Protein AF-T1BCN1-F1 (afdb_monomer_lite)

Sequence (168 aa):
MRRPGRFDREIEIGVPTVEGRKEILQIHTRGMPIDASERERERLLDEMAAITHGFVGADLAALGREAAMRALRRYLPEIDFDKPISVPLLEKMKVTPADFREALKQIEPSSLRDVAVEVPAVRWEQVGGLERVKSDLRESVELPFKNPQAFKTLGIDPPRGILLYGPP

Secondary structure (DSSP, 8-state):
---TTT--------PPPHHHHHHHHHHHHTT--BSS-HHHHHHHHHHHHHH-TT--HHHHHHHHHHHHHHHHHHHGGG--TTSPPPHHHHHH--B-HHHHHHHHTT---TTTTS---------GGGS-S-HHHHHHHIIIIIHHHH-HHHHHHHTPPPP---------

Structure (mmCIF, N/CA/C/O backbone):
data_AF-T1BCN1-F1
#
_entry.id   AF-T1BCN1-F1
#
loop_
_atom_site.group_PDB
_atom_site.id
_atom_site.type_symbol
_atom_site.label_atom_id
_atom_site.label_alt_id
_atom_site.label_comp_id
_atom_site.label_asym_id
_atom_site.label_entity_id
_atom_site.label_seq_id
_atom_site.pdbx_PDB_ins_code
_atom_site.Cartn_x
_atom_site.Cartn_y
_atom_site.Cartn_z
_atom_site.occupancy
_atom_site.B_iso_or_equiv
_atom_site.auth_seq_id
_atom_site.auth_comp_id
_atom_site.auth_asym_id
_atom_site.auth_atom_id
_atom_site.pdbx_PDB_model_num
ATOM 1 N N . MET A 1 1 ? -31.730 -14.043 1.716 1.00 60.66 1 MET A N 1
ATOM 2 C CA . MET A 1 1 ? -31.051 -15.347 1.905 1.00 60.66 1 MET A CA 1
ATOM 3 C C . MET A 1 1 ? -30.433 -15.545 3.294 1.00 60.66 1 MET A C 1
ATOM 5 O O . MET A 1 1 ? -30.089 -16.671 3.600 1.00 60.66 1 MET A O 1
ATOM 9 N N . ARG A 1 2 ? -30.387 -14.535 4.175 1.00 72.25 2 ARG A N 1
ATOM 10 C CA . ARG A 1 2 ? -29.792 -14.612 5.526 1.00 72.25 2 ARG A CA 1
ATOM 11 C C . ARG A 1 2 ? -30.704 -15.242 6.600 1.00 72.25 2 ARG A C 1
ATOM 13 O O . ARG A 1 2 ? -30.800 -14.734 7.709 1.00 72.25 2 ARG A O 1
ATOM 20 N N . ARG A 1 3 ? -31.483 -16.275 6.251 1.00 80.19 3 ARG A N 1
ATOM 21 C CA . ARG A 1 3 ? -32.305 -16.982 7.252 1.00 80.19 3 ARG A CA 1
ATOM 22 C C . ARG A 1 3 ? -31.464 -18.080 7.915 1.00 80.19 3 ARG A C 1
ATOM 24 O O . ARG A 1 3 ? -30.762 -18.770 7.173 1.00 80.19 3 ARG A O 1
ATOM 31 N N . PRO A 1 4 ? -31.589 -18.274 9.241 1.00 74.06 4 PRO A N 1
ATOM 32 C CA . PRO A 1 4 ? -30.929 -19.371 9.944 1.00 74.06 4 PRO A CA 1
ATOM 33 C C . PRO A 1 4 ? -31.244 -20.732 9.299 1.00 74.06 4 PRO A C 1
ATOM 35 O O . PRO A 1 4 ? -32.399 -20.994 8.951 1.00 74.06 4 PRO A O 1
ATOM 38 N N . GLY A 1 5 ? -30.219 -21.570 9.118 1.00 80.56 5 GLY A N 1
ATOM 39 C CA . GLY A 1 5 ? -30.267 -22.883 8.464 1.00 80.56 5 GLY A CA 1
ATOM 40 C C . GLY A 1 5 ? -29.848 -22.891 6.986 1.00 80.56 5 GLY A C 1
ATOM 41 O O . GLY A 1 5 ? -30.115 -23.871 6.291 1.00 80.56 5 GLY A O 1
ATOM 42 N N . ARG A 1 6 ? -29.251 -21.806 6.469 1.00 84.31 6 ARG A N 1
ATOM 43 C CA . ARG A 1 6 ? -28.750 -21.724 5.076 1.00 84.31 6 ARG A CA 1
ATOM 44 C C . ARG A 1 6 ? -27.426 -20.980 4.974 1.00 84.31 6 ARG A C 1
ATOM 46 O O . ARG A 1 6 ? -26.469 -21.506 4.422 1.00 84.31 6 ARG A O 1
ATOM 53 N N . PHE A 1 7 ? -27.393 -19.752 5.480 1.00 81.00 7 PHE A N 1
ATOM 54 C CA . PHE A 1 7 ? -26.195 -18.919 5.537 1.00 81.00 7 PHE A CA 1
ATOM 55 C C . PHE A 1 7 ? -26.025 -18.470 6.979 1.00 81.00 7 PHE A C 1
ATOM 57 O O . PHE A 1 7 ? -26.566 -17.448 7.391 1.00 81.00 7 PHE A O 1
ATOM 64 N N . ASP A 1 8 ? -25.319 -19.298 7.740 1.00 83.88 8 ASP A N 1
ATOM 65 C CA . ASP A 1 8 ? -25.218 -19.158 9.194 1.00 83.88 8 ASP A CA 1
ATOM 66 C C . ASP A 1 8 ? -23.927 -18.441 9.617 1.00 83.88 8 ASP A C 1
ATOM 68 O O . ASP A 1 8 ? -23.741 -18.118 10.787 1.00 83.88 8 ASP A O 1
ATOM 72 N N . ARG A 1 9 ? -23.018 -18.205 8.663 1.00 84.19 9 ARG A N 1
ATOM 73 C CA . ARG A 1 9 ? -21.750 -17.503 8.862 1.00 84.19 9 ARG A CA 1
ATOM 74 C C . ARG A 1 9 ? -21.591 -16.439 7.791 1.00 84.19 9 ARG A C 1
ATOM 76 O O . ARG A 1 9 ? -21.730 -16.728 6.605 1.00 84.19 9 ARG A O 1
ATOM 83 N N . GLU A 1 10 ? -21.257 -15.236 8.225 1.00 84.50 10 GLU A N 1
ATOM 84 C CA . GLU A 1 10 ? -20.833 -14.145 7.358 1.00 84.50 10 GLU A CA 1
ATOM 85 C C . GLU A 1 10 ? -19.354 -13.890 7.657 1.00 84.50 10 GLU A C 1
ATOM 87 O O . GLU A 1 10 ? -18.965 -13.763 8.818 1.00 84.50 10 GLU A O 1
ATOM 92 N N . ILE A 1 11 ? -18.521 -13.904 6.617 1.00 87.19 11 ILE A N 1
ATOM 93 C CA . ILE A 1 11 ? -17.108 -13.538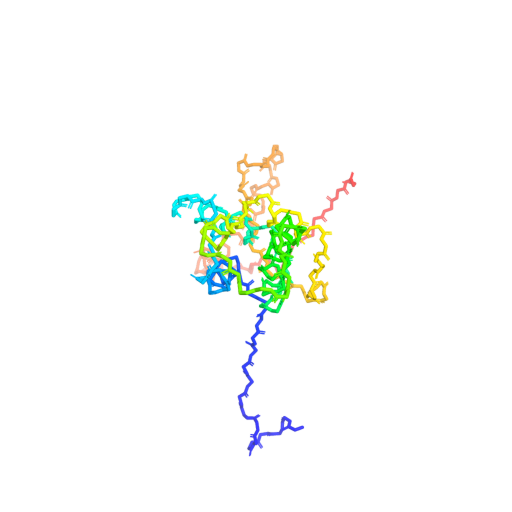 6.705 1.00 87.19 11 ILE A CA 1
ATOM 94 C C . ILE A 1 11 ? -16.945 -12.307 5.832 1.00 87.19 11 ILE A C 1
ATOM 96 O O . ILE A 1 11 ? -17.188 -12.363 4.626 1.00 87.19 11 ILE A O 1
ATOM 100 N N . GLU A 1 12 ? -16.563 -11.205 6.455 1.00 83.38 12 GLU A N 1
ATOM 101 C CA . GLU A 1 12 ? -16.266 -9.962 5.766 1.00 83.38 12 GLU A CA 1
ATOM 102 C C . GLU A 1 12 ? -14.773 -9.903 5.448 1.00 83.38 12 GLU A C 1
ATOM 104 O O . GLU A 1 12 ? -13.931 -10.173 6.306 1.00 83.38 12 GLU A O 1
ATOM 109 N N . ILE A 1 13 ? -14.448 -9.567 4.201 1.00 84.38 13 ILE A N 1
ATOM 110 C CA . ILE A 1 13 ? -13.077 -9.292 3.774 1.00 84.38 13 ILE A CA 1
ATOM 111 C C . ILE A 1 13 ? -12.997 -7.788 3.555 1.00 84.38 13 ILE A C 1
ATOM 113 O O . ILE A 1 13 ? -13.512 -7.276 2.563 1.00 84.38 13 ILE A O 1
ATOM 117 N N . GLY A 1 14 ? -12.389 -7.095 4.514 1.00 82.56 14 GLY A N 1
ATOM 118 C CA . GLY A 1 14 ? -12.186 -5.654 4.445 1.00 82.56 14 GLY A CA 1
ATOM 119 C C . GLY A 1 14 ? -11.060 -5.249 3.492 1.00 82.56 14 GLY A C 1
ATOM 120 O O . GLY A 1 14 ? -10.351 -6.081 2.917 1.00 82.56 14 GLY A O 1
ATOM 121 N N . VAL A 1 15 ? -10.876 -3.937 3.359 1.00 86.00 15 VAL A N 1
ATOM 122 C CA . VAL A 1 15 ? -9.738 -3.343 2.647 1.00 86.00 15 VAL A CA 1
ATOM 123 C C . VAL A 1 15 ? -8.433 -3.756 3.347 1.00 86.00 15 VAL A C 1
ATOM 125 O O . VAL A 1 15 ? -8.375 -3.741 4.580 1.00 86.00 15 VAL A O 1
ATOM 128 N N . PRO A 1 16 ? -7.379 -4.140 2.603 1.00 88.38 16 PRO A N 1
ATOM 129 C CA . PRO A 1 16 ? -6.117 -4.560 3.202 1.00 88.38 16 PRO A CA 1
ATOM 130 C C . PRO A 1 16 ? -5.448 -3.438 4.009 1.00 88.38 16 PRO A C 1
ATOM 132 O O . PRO A 1 16 ? -5.425 -2.274 3.599 1.00 88.38 16 PRO A O 1
ATOM 135 N N . THR A 1 17 ? -4.832 -3.823 5.130 1.00 89.19 17 THR A N 1
ATOM 136 C CA . THR A 1 17 ? -3.941 -2.964 5.926 1.00 89.19 17 THR A CA 1
ATOM 137 C C . THR A 1 17 ? -2.675 -2.611 5.144 1.00 89.19 17 THR A C 1
ATOM 139 O O . THR A 1 17 ? -2.391 -3.222 4.117 1.00 89.19 17 THR A O 1
ATOM 142 N N . VAL A 1 18 ? -1.865 -1.670 5.644 1.00 89.88 18 VAL A N 1
ATOM 143 C CA . VAL A 1 18 ? -0.556 -1.334 5.045 1.00 89.88 18 VAL A CA 1
ATOM 144 C C . VAL A 1 18 ? 0.299 -2.591 4.821 1.00 89.88 18 VAL A C 1
ATOM 146 O O . VAL A 1 18 ? 0.832 -2.786 3.731 1.00 89.88 18 VAL A O 1
ATOM 149 N N . GLU A 1 19 ? 0.370 -3.484 5.812 1.00 91.31 19 GLU A N 1
ATOM 150 C CA . GLU A 1 19 ? 1.091 -4.760 5.698 1.00 91.31 19 GLU A CA 1
ATOM 151 C C . GLU A 1 19 ? 0.485 -5.657 4.609 1.00 91.31 19 GLU A C 1
ATOM 153 O O . GLU A 1 19 ? 1.201 -6.125 3.725 1.00 91.31 19 GLU A O 1
ATOM 158 N N . GLY A 1 20 ? -0.844 -5.806 4.587 1.00 92.25 20 GLY A N 1
ATOM 159 C CA . GLY A 1 20 ? -1.530 -6.575 3.547 1.00 92.25 20 GLY A CA 1
ATOM 160 C C . GLY A 1 20 ? -1.318 -6.003 2.141 1.00 92.25 20 GLY A C 1
ATOM 161 O O . GLY A 1 20 ? -1.138 -6.750 1.180 1.00 92.25 20 GLY A O 1
ATOM 162 N N . ARG A 1 21 ? -1.268 -4.673 1.992 1.00 93.25 21 ARG A N 1
ATOM 163 C CA . ARG A 1 21 ? -0.958 -4.024 0.710 1.00 93.25 21 ARG A CA 1
ATOM 164 C C . ARG A 1 21 ? 0.472 -4.309 0.265 1.00 93.25 21 ARG A C 1
ATOM 166 O O . ARG A 1 21 ? 0.680 -4.595 -0.915 1.00 93.25 21 ARG A O 1
ATOM 173 N N . LYS A 1 22 ? 1.442 -4.288 1.188 1.00 94.81 22 LYS A N 1
ATOM 174 C CA . LYS A 1 22 ? 2.831 -4.684 0.906 1.00 94.81 22 LYS A CA 1
ATOM 175 C C . LYS A 1 22 ? 2.887 -6.119 0.388 1.00 94.81 22 LYS A C 1
ATOM 177 O O . LYS A 1 22 ? 3.507 -6.353 -0.645 1.00 94.81 22 LYS A O 1
ATOM 182 N N . GLU A 1 23 ? 2.210 -7.059 1.045 1.00 95.00 23 GLU A N 1
ATOM 183 C CA . GLU A 1 23 ? 2.167 -8.466 0.619 1.00 95.00 23 GLU A CA 1
ATOM 184 C C . GLU A 1 23 ? 1.562 -8.629 -0.782 1.00 95.00 23 GLU A 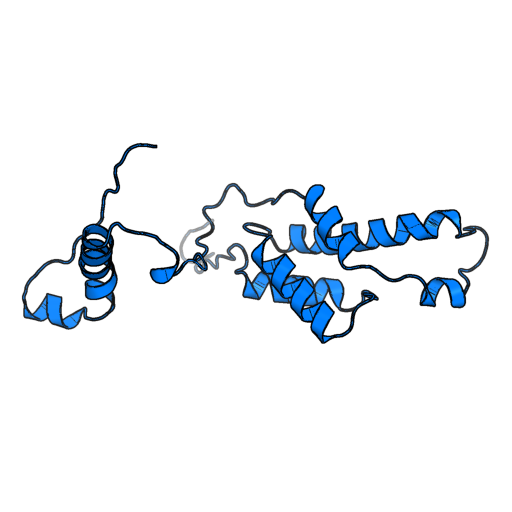C 1
ATOM 186 O O . GLU A 1 23 ? 2.127 -9.308 -1.643 1.00 95.00 23 GLU A O 1
ATOM 191 N N . ILE A 1 24 ? 0.448 -7.948 -1.056 1.00 94.88 24 ILE A N 1
ATOM 192 C CA . ILE A 1 24 ? -0.193 -7.962 -2.378 1.00 94.88 24 ILE A CA 1
ATOM 193 C C . ILE A 1 24 ? 0.767 -7.421 -3.448 1.00 94.88 24 ILE A C 1
ATOM 195 O O . ILE A 1 24 ? 0.941 -8.034 -4.506 1.00 94.88 24 ILE A O 1
ATOM 199 N N . LEU A 1 25 ? 1.446 -6.304 -3.175 1.00 94.81 25 LEU A N 1
ATOM 200 C CA . LEU A 1 25 ? 2.444 -5.742 -4.084 1.00 94.81 25 LEU A CA 1
ATOM 201 C C . LEU A 1 25 ? 3.650 -6.676 -4.263 1.00 94.81 25 LEU A C 1
ATOM 203 O O . LEU A 1 25 ? 4.153 -6.815 -5.379 1.00 94.81 25 LEU A O 1
ATOM 207 N N . GLN A 1 26 ? 4.105 -7.367 -3.216 1.00 94.81 26 GLN A N 1
ATOM 208 C CA . GLN A 1 26 ? 5.166 -8.375 -3.315 1.00 94.81 26 GLN A CA 1
ATOM 209 C C . GLN A 1 26 ? 4.767 -9.518 -4.255 1.00 94.81 26 GLN A C 1
ATOM 211 O O . GLN A 1 26 ? 5.567 -9.917 -5.103 1.00 94.81 26 GLN A O 1
ATOM 216 N N . ILE A 1 27 ? 3.525 -10.003 -4.170 1.00 94.50 27 ILE A N 1
ATOM 217 C CA . ILE A 1 27 ? 3.000 -11.049 -5.058 1.00 94.50 27 ILE A CA 1
ATOM 218 C C . ILE A 1 27 ? 2.983 -10.561 -6.509 1.00 94.50 27 ILE A C 1
ATOM 220 O O . ILE A 1 27 ? 3.532 -11.228 -7.390 1.00 94.50 27 ILE A O 1
ATOM 224 N N . HIS A 1 28 ? 2.416 -9.380 -6.767 1.00 93.19 28 HIS A N 1
ATOM 225 C CA . HIS A 1 28 ? 2.300 -8.842 -8.126 1.00 93.19 28 HIS A CA 1
ATOM 226 C C . HIS A 1 28 ? 3.635 -8.395 -8.734 1.00 93.19 28 HIS A C 1
ATOM 228 O O . HIS A 1 28 ? 3.759 -8.341 -9.956 1.00 93.19 28 HIS A O 1
ATOM 234 N N . THR A 1 29 ? 4.654 -8.132 -7.913 1.00 91.62 29 THR A N 1
ATOM 235 C CA . THR A 1 29 ? 6.006 -7.792 -8.380 1.00 91.62 29 THR A CA 1
ATOM 236 C C . THR A 1 29 ? 6.972 -8.975 -8.381 1.00 91.62 29 THR A C 1
ATOM 238 O O . THR A 1 29 ? 8.106 -8.825 -8.829 1.00 91.62 29 THR A O 1
ATOM 241 N N . ARG A 1 30 ? 6.579 -10.168 -7.913 1.00 90.19 30 ARG A N 1
ATOM 242 C CA . ARG A 1 30 ? 7.486 -11.324 -7.765 1.00 90.19 30 ARG A CA 1
ATOM 243 C C . ARG A 1 30 ? 8.215 -11.700 -9.059 1.00 90.19 30 ARG A C 1
ATOM 245 O O . ARG A 1 30 ? 9.398 -12.012 -9.003 1.00 90.19 30 ARG A O 1
ATOM 252 N N . GLY A 1 31 ? 7.522 -11.658 -10.196 1.00 86.44 31 GLY A N 1
ATOM 253 C CA . GLY A 1 31 ? 8.087 -11.939 -11.523 1.00 86.44 31 GLY A CA 1
ATOM 254 C C . GLY A 1 31 ? 8.535 -10.698 -12.301 1.00 86.44 31 GLY A C 1
ATOM 255 O O . GLY A 1 31 ? 8.836 -10.807 -13.485 1.00 86.44 31 GLY A O 1
ATOM 256 N N . MET A 1 32 ? 8.524 -9.519 -11.677 1.00 90.19 32 MET A N 1
ATOM 257 C CA . MET A 1 32 ? 8.834 -8.257 -12.339 1.00 90.19 32 MET A CA 1
ATOM 258 C C . MET A 1 32 ? 10.325 -7.923 -12.182 1.00 90.19 32 MET A C 1
ATOM 260 O O . MET A 1 32 ? 10.797 -7.834 -11.046 1.00 90.19 32 MET A O 1
ATOM 264 N N . PRO A 1 33 ? 11.071 -7.697 -13.279 1.00 89.06 33 PRO A N 1
ATOM 265 C CA . PRO A 1 33 ? 12.463 -7.271 -13.204 1.00 89.06 33 PRO A CA 1
ATOM 266 C C . PRO A 1 33 ? 12.521 -5.796 -12.795 1.00 89.06 33 PRO A C 1
ATOM 268 O O . PRO A 1 33 ? 12.396 -4.902 -13.630 1.00 89.06 33 PRO A O 1
ATOM 271 N N . ILE A 1 34 ? 12.666 -5.531 -11.498 1.00 90.06 34 ILE A N 1
ATOM 272 C CA . ILE A 1 34 ? 12.810 -4.172 -10.964 1.00 90.06 34 ILE A CA 1
ATOM 273 C C . ILE A 1 34 ? 14.299 -3.811 -10.948 1.00 90.06 34 ILE A C 1
ATOM 275 O O . ILE A 1 34 ? 15.116 -4.572 -10.434 1.00 90.06 34 ILE A O 1
ATOM 279 N N . ASP A 1 35 ? 14.659 -2.653 -11.505 1.00 89.06 35 ASP A N 1
ATOM 280 C CA . ASP A 1 35 ? 16.029 -2.127 -11.498 1.00 89.06 35 ASP A CA 1
ATOM 281 C C . ASP A 1 35 ? 16.369 -1.512 -10.135 1.00 89.06 35 ASP A C 1
ATOM 283 O O . ASP A 1 35 ? 16.440 -0.296 -9.963 1.00 89.06 35 ASP A O 1
ATOM 287 N N . ALA A 1 36 ? 16.469 -2.376 -9.129 1.00 85.31 36 ALA A N 1
ATOM 288 C CA . ALA A 1 36 ? 16.758 -2.024 -7.749 1.00 85.31 36 ALA A CA 1
ATOM 289 C C . ALA A 1 36 ? 17.399 -3.224 -7.038 1.00 85.31 36 ALA A C 1
ATOM 291 O O . ALA A 1 36 ? 17.083 -4.376 -7.338 1.00 85.31 36 ALA A O 1
ATOM 292 N N . SER A 1 37 ? 18.273 -2.973 -6.062 1.00 89.50 37 SER A N 1
ATOM 293 C CA . SER A 1 37 ? 18.698 -4.026 -5.133 1.00 89.50 37 SER A CA 1
ATOM 294 C C . SER A 1 37 ? 17.505 -4.545 -4.319 1.00 89.50 37 SER A C 1
ATOM 296 O O . SER A 1 37 ? 16.531 -3.824 -4.116 1.00 89.50 37 SER A O 1
ATOM 298 N N . GLU A 1 38 ? 17.586 -5.763 -3.774 1.00 87.50 38 GLU A N 1
ATOM 299 C CA . GLU A 1 38 ? 16.504 -6.330 -2.942 1.00 87.50 38 GLU A CA 1
ATOM 300 C C . GLU A 1 38 ? 16.093 -5.401 -1.783 1.00 87.50 38 GLU A C 1
ATOM 302 O O . GLU A 1 38 ? 14.911 -5.234 -1.495 1.00 87.50 38 GLU A O 1
ATOM 307 N N . ARG A 1 39 ? 17.058 -4.699 -1.173 1.00 89.62 39 ARG A N 1
ATOM 308 C CA . ARG A 1 39 ? 16.782 -3.712 -0.114 1.00 89.62 39 ARG A CA 1
ATOM 309 C C . ARG A 1 39 ? 16.048 -2.474 -0.626 1.00 89.62 39 ARG A C 1
ATOM 311 O O . ARG A 1 39 ? 15.229 -1.906 0.086 1.00 89.62 39 ARG A O 1
ATOM 318 N N . GLU A 1 40 ? 16.376 -2.001 -1.823 1.00 89.19 40 GLU A N 1
ATOM 319 C CA . GLU A 1 40 ? 15.698 -0.855 -2.441 1.00 89.19 40 GLU A CA 1
ATOM 320 C C . GLU A 1 40 ? 14.303 -1.226 -2.920 1.00 89.19 40 GLU A C 1
ATOM 322 O O . GLU A 1 40 ? 13.376 -0.438 -2.754 1.00 89.19 40 GLU A O 1
ATOM 327 N N . ARG A 1 41 ? 14.149 -2.440 -3.450 1.00 90.38 41 ARG A N 1
ATOM 328 C CA . ARG A 1 41 ? 12.857 -3.025 -3.777 1.00 90.38 41 ARG A CA 1
ATOM 329 C C . ARG A 1 41 ? 11.972 -3.083 -2.541 1.00 90.38 41 ARG A C 1
ATOM 331 O O . ARG A 1 41 ? 10.841 -2.622 -2.602 1.00 90.38 41 ARG A O 1
ATOM 338 N N . GLU A 1 42 ? 12.473 -3.604 -1.425 1.00 91.50 42 GLU A N 1
ATOM 339 C CA . GLU A 1 42 ? 11.691 -3.670 -0.191 1.00 91.50 42 GLU A CA 1
ATOM 340 C C . GLU A 1 42 ? 11.248 -2.279 0.279 1.00 91.50 42 GLU A C 1
ATOM 342 O O . GLU A 1 42 ? 10.056 -2.067 0.494 1.00 91.50 42 GLU A O 1
ATOM 347 N N . ARG A 1 43 ? 12.167 -1.304 0.306 1.00 92.75 43 ARG A N 1
ATOM 348 C CA . ARG A 1 43 ? 11.837 0.092 0.639 1.00 92.75 43 ARG A CA 1
ATOM 349 C C . ARG A 1 43 ? 10.800 0.705 -0.300 1.00 92.75 43 ARG A C 1
ATOM 351 O O . ARG A 1 43 ? 9.936 1.442 0.160 1.00 92.75 43 ARG A O 1
ATOM 358 N N . LEU A 1 44 ? 10.881 0.417 -1.599 1.00 92.75 44 LEU A N 1
ATOM 359 C CA . LEU A 1 44 ? 9.893 0.873 -2.574 1.00 92.75 44 LEU A CA 1
ATOM 360 C C . LEU A 1 44 ? 8.511 0.294 -2.257 1.00 92.75 44 LEU A C 1
ATOM 362 O O . LEU A 1 44 ? 7.531 1.027 -2.282 1.00 92.75 44 LEU A O 1
ATOM 366 N N . LEU A 1 45 ? 8.418 -1.002 -1.954 1.00 93.75 45 LEU A N 1
ATOM 367 C CA . LEU A 1 45 ? 7.138 -1.637 -1.630 1.00 93.75 45 LEU A CA 1
ATOM 368 C C . LEU A 1 45 ? 6.552 -1.109 -0.313 1.00 93.75 45 LEU A C 1
ATOM 370 O O . LEU A 1 45 ? 5.341 -0.907 -0.245 1.00 93.75 45 LEU A O 1
ATOM 374 N N . ASP A 1 46 ? 7.395 -0.827 0.683 1.00 93.81 46 ASP A N 1
ATOM 375 C CA . ASP A 1 46 ? 6.989 -0.156 1.925 1.00 93.81 46 ASP A CA 1
ATOM 376 C C . ASP A 1 46 ? 6.436 1.254 1.650 1.00 93.81 46 ASP A C 1
ATOM 378 O O . ASP A 1 46 ? 5.353 1.602 2.122 1.00 93.81 46 ASP A O 1
ATOM 382 N N . GLU A 1 47 ? 7.143 2.049 0.836 1.00 93.06 47 GLU A N 1
ATOM 383 C CA . GLU A 1 47 ? 6.710 3.388 0.408 1.00 93.06 47 GLU A CA 1
ATOM 384 C C . GLU A 1 47 ? 5.354 3.317 -0.310 1.00 93.06 47 GLU A C 1
ATOM 386 O O . GLU A 1 47 ? 4.425 4.042 0.043 1.00 93.06 47 GLU A O 1
ATOM 391 N N . MET A 1 48 ? 5.214 2.410 -1.284 1.00 92.75 48 MET A N 1
ATOM 392 C CA . MET A 1 48 ? 3.983 2.257 -2.063 1.00 92.75 48 MET A CA 1
ATOM 393 C C . MET A 1 48 ? 2.809 1.812 -1.189 1.00 92.75 48 MET A C 1
ATOM 395 O O . MET A 1 48 ? 1.713 2.348 -1.331 1.00 92.75 48 MET A O 1
ATOM 399 N N . ALA A 1 49 ? 3.014 0.881 -0.256 1.00 92.25 49 ALA A N 1
ATOM 400 C CA . ALA A 1 49 ? 1.966 0.433 0.658 1.00 92.25 49 ALA A CA 1
ATOM 401 C C . ALA A 1 49 ? 1.478 1.560 1.589 1.00 92.25 49 ALA A C 1
ATOM 403 O O . ALA A 1 49 ? 0.277 1.664 1.857 1.00 92.25 49 ALA A O 1
ATOM 404 N N . ALA A 1 50 ? 2.388 2.429 2.041 1.00 89.81 50 ALA A N 1
ATOM 405 C CA . ALA A 1 50 ? 2.065 3.552 2.917 1.00 89.81 50 ALA A CA 1
ATOM 406 C C . ALA A 1 50 ? 1.220 4.637 2.225 1.00 89.81 50 ALA A C 1
ATOM 408 O O . ALA A 1 50 ? 0.344 5.219 2.859 1.00 89.81 50 ALA A O 1
ATOM 409 N N . ILE A 1 51 ? 1.448 4.895 0.933 1.00 89.25 51 ILE A N 1
ATOM 410 C CA . ILE A 1 51 ? 0.757 5.966 0.185 1.00 89.25 51 ILE A CA 1
ATOM 411 C C . ILE A 1 51 ? -0.493 5.499 -0.579 1.00 89.25 51 ILE A C 1
ATOM 413 O O . ILE A 1 51 ? -1.244 6.326 -1.086 1.00 89.25 51 ILE A O 1
ATOM 417 N N . THR A 1 52 ? -0.746 4.190 -0.656 1.00 89.00 52 THR A N 1
ATOM 418 C CA . THR A 1 52 ? -1.909 3.590 -1.345 1.00 89.00 52 THR A CA 1
ATOM 419 C C . THR A 1 52 ? -3.092 3.366 -0.397 1.00 89.00 52 THR A C 1
ATOM 421 O O . THR A 1 52 ? -3.682 2.286 -0.338 1.00 89.00 52 THR A O 1
ATOM 424 N N . HIS A 1 53 ? -3.442 4.393 0.380 1.00 85.69 53 HIS A N 1
ATOM 425 C CA . HIS A 1 53 ? -4.584 4.351 1.299 1.00 85.69 53 HIS A CA 1
ATOM 426 C C . HIS A 1 53 ? -5.883 4.014 0.553 1.00 85.69 53 HIS A C 1
ATOM 428 O O . HIS A 1 53 ? -6.198 4.626 -0.468 1.00 85.69 53 HIS A O 1
ATOM 434 N N . GLY A 1 54 ? -6.649 3.047 1.064 1.00 83.06 54 GLY A N 1
ATOM 435 C CA . GLY A 1 54 ? -7.931 2.655 0.468 1.00 83.06 54 GLY A CA 1
ATOM 436 C C . GLY A 1 54 ? -7.826 1.874 -0.850 1.00 83.06 54 GLY A C 1
ATOM 437 O O . GLY A 1 54 ? -8.847 1.629 -1.490 1.00 83.06 54 GLY A O 1
ATOM 438 N N . PHE A 1 55 ? -6.625 1.471 -1.276 1.00 88.56 55 PHE A N 1
ATOM 439 C CA . PHE A 1 55 ? -6.467 0.612 -2.450 1.00 88.56 55 PHE A CA 1
ATOM 440 C C . PHE A 1 55 ? -6.889 -0.818 -2.110 1.00 88.56 55 PHE A C 1
ATOM 442 O O . PHE A 1 55 ? -6.455 -1.389 -1.104 1.00 88.56 55 PHE A O 1
ATOM 449 N N . VAL A 1 56 ? -7.690 -1.428 -2.984 1.00 90.06 56 VAL A N 1
ATOM 450 C CA . VAL A 1 56 ? -7.999 -2.862 -2.895 1.00 90.06 56 VAL A CA 1
ATOM 451 C C . VAL A 1 56 ? -6.952 -3.690 -3.637 1.00 90.06 56 VAL A C 1
ATOM 453 O O . VAL A 1 56 ? -6.140 -3.169 -4.402 1.00 90.06 56 VAL A O 1
ATOM 456 N N . GLY A 1 57 ? -6.991 -5.014 -3.469 1.00 90.19 57 GLY A N 1
ATOM 457 C CA . GLY A 1 57 ? -6.060 -5.907 -4.165 1.00 90.19 57 GLY A CA 1
ATOM 458 C C . GLY A 1 57 ? -6.067 -5.737 -5.691 1.00 90.19 57 GLY A C 1
ATOM 459 O O . GLY A 1 57 ? -5.015 -5.807 -6.320 1.00 90.19 57 GLY A O 1
ATOM 460 N N . ALA A 1 58 ? -7.226 -5.431 -6.283 1.00 90.81 58 ALA A N 1
ATOM 461 C CA . ALA A 1 58 ? -7.336 -5.145 -7.713 1.00 90.81 58 ALA A CA 1
ATOM 462 C C . ALA A 1 58 ? -6.613 -3.848 -8.124 1.00 90.81 58 ALA A C 1
ATOM 464 O O . ALA A 1 58 ? -5.930 -3.843 -9.149 1.00 90.81 58 ALA A O 1
ATOM 465 N N . ASP A 1 59 ? -6.705 -2.788 -7.315 1.00 92.12 59 ASP A N 1
ATOM 466 C CA . ASP A 1 59 ? -6.040 -1.507 -7.584 1.00 92.12 59 ASP A CA 1
ATOM 467 C C . ASP A 1 59 ? -4.516 -1.659 -7.483 1.00 92.12 59 ASP A C 1
ATOM 469 O O . ASP A 1 59 ? -3.774 -1.173 -8.333 1.00 92.12 59 ASP A O 1
ATOM 473 N N . LEU A 1 60 ? -4.029 -2.409 -6.489 1.00 93.62 60 LEU A N 1
ATOM 474 C CA . LEU A 1 60 ? -2.600 -2.712 -6.337 1.00 93.62 60 LEU A CA 1
ATOM 475 C C . LEU A 1 60 ? -2.069 -3.585 -7.481 1.00 93.62 60 LEU A C 1
ATOM 477 O O . LEU A 1 60 ? -0.954 -3.376 -7.965 1.00 93.62 60 LEU A O 1
ATOM 481 N N . ALA A 1 61 ? -2.872 -4.540 -7.956 1.00 93.50 61 ALA A N 1
ATOM 482 C CA . ALA A 1 61 ? -2.546 -5.319 -9.145 1.00 93.50 61 ALA A CA 1
ATOM 483 C C . ALA A 1 61 ? -2.474 -4.431 -10.398 1.00 93.50 61 ALA A C 1
ATOM 485 O O . ALA A 1 61 ? -1.587 -4.606 -11.238 1.00 93.50 61 ALA A O 1
ATOM 486 N N . ALA A 1 62 ? -3.396 -3.472 -10.528 1.00 93.56 62 ALA A N 1
ATOM 487 C CA . ALA A 1 62 ? -3.378 -2.485 -11.599 1.00 93.56 62 ALA A CA 1
ATOM 488 C C . ALA A 1 62 ? -2.142 -1.576 -11.507 1.00 93.56 62 ALA A C 1
ATOM 490 O O . ALA A 1 62 ? -1.516 -1.330 -12.533 1.00 93.56 62 ALA A O 1
ATOM 491 N N . LEU A 1 63 ? -1.727 -1.179 -10.299 1.00 94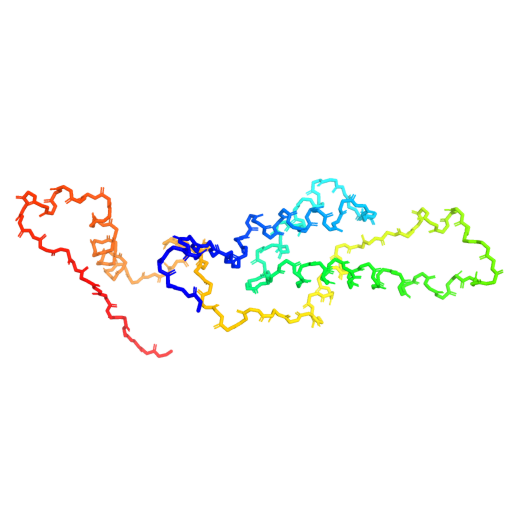.19 63 LEU A N 1
ATOM 492 C CA . LEU A 1 63 ? -0.522 -0.376 -10.058 1.00 94.19 63 LEU A CA 1
ATOM 493 C C . LEU A 1 63 ? 0.739 -1.067 -10.559 1.00 94.19 63 LEU A C 1
ATOM 495 O O . LEU A 1 63 ? 1.505 -0.472 -11.317 1.00 94.19 63 LEU A O 1
ATOM 499 N N . GLY A 1 64 ? 0.922 -2.342 -10.211 1.00 93.75 64 GLY A N 1
ATOM 500 C CA . GLY A 1 64 ? 2.024 -3.134 -10.753 1.00 93.75 64 GLY A CA 1
ATOM 501 C C . GLY A 1 64 ? 1.965 -3.226 -12.282 1.00 93.75 64 GLY A C 1
ATOM 502 O O . GLY A 1 64 ? 2.970 -3.029 -12.964 1.00 93.75 64 GLY A O 1
ATOM 503 N N . ARG A 1 65 ? 0.778 -3.472 -12.848 1.00 93.06 65 ARG A N 1
ATOM 504 C CA . ARG A 1 65 ? 0.601 -3.587 -14.302 1.00 93.06 65 ARG A CA 1
ATOM 505 C C . ARG A 1 65 ? 0.918 -2.287 -15.042 1.00 93.06 65 ARG A C 1
ATOM 507 O O . ARG A 1 65 ? 1.589 -2.342 -16.070 1.00 93.06 65 ARG A O 1
ATOM 514 N N . GLU A 1 66 ? 0.468 -1.142 -14.538 1.00 94.38 66 GLU A N 1
ATOM 515 C CA . GLU A 1 66 ? 0.725 0.152 -15.175 1.00 94.38 66 GLU A CA 1
ATOM 516 C C . GLU A 1 66 ? 2.205 0.535 -15.067 1.00 94.38 66 GLU A C 1
ATOM 518 O O . GLU A 1 66 ? 2.787 0.991 -16.049 1.00 94.38 66 GLU A O 1
ATOM 523 N N . ALA A 1 67 ? 2.865 0.244 -13.938 1.00 93.88 67 ALA A N 1
ATOM 524 C CA . ALA A 1 67 ? 4.314 0.418 -13.811 1.00 93.88 67 ALA A CA 1
ATOM 525 C C . ALA A 1 67 ? 5.079 -0.410 -14.864 1.00 93.88 67 ALA A C 1
ATOM 527 O O . ALA A 1 67 ? 5.989 0.099 -15.526 1.00 93.88 67 ALA A O 1
ATOM 528 N N . ALA A 1 68 ? 4.665 -1.661 -15.092 1.00 92.50 68 ALA A N 1
ATOM 529 C CA . ALA A 1 68 ? 5.231 -2.506 -16.141 1.00 92.50 68 ALA A CA 1
ATOM 530 C C . ALA A 1 68 ? 4.925 -1.983 -17.555 1.00 92.50 68 ALA A C 1
ATOM 532 O O . ALA A 1 68 ? 5.812 -1.993 -18.409 1.00 92.50 68 ALA A O 1
ATOM 533 N N . MET A 1 69 ? 3.712 -1.481 -17.817 1.00 91.69 69 MET A N 1
ATOM 534 C CA . MET A 1 69 ? 3.387 -0.855 -19.106 1.00 91.69 69 MET A CA 1
ATOM 535 C C . MET A 1 69 ? 4.192 0.393 -19.375 1.00 91.69 69 MET A C 1
ATOM 537 O O . MET A 1 69 ? 4.620 0.614 -20.507 1.00 91.69 69 MET A O 1
ATOM 541 N N . ARG A 1 70 ? 4.451 1.191 -18.350 1.00 91.94 70 ARG A N 1
ATOM 542 C CA . ARG A 1 70 ? 5.258 2.391 -18.491 1.00 91.94 70 ARG A CA 1
ATOM 543 C C . ARG A 1 70 ? 6.704 2.056 -18.826 1.00 91.94 70 ARG A C 1
ATOM 545 O O . ARG A 1 70 ? 7.258 2.652 -19.747 1.00 91.94 70 ARG A O 1
ATOM 552 N N . ALA A 1 71 ? 7.266 1.043 -18.170 1.00 91.06 71 ALA A N 1
ATOM 553 C CA . ALA A 1 71 ? 8.569 0.507 -18.539 1.00 91.06 71 ALA A CA 1
ATOM 554 C C . ALA A 1 71 ? 8.565 -0.026 -19.982 1.00 91.06 71 ALA A C 1
ATOM 556 O O . ALA A 1 71 ? 9.442 0.345 -20.759 1.00 91.06 71 ALA A O 1
ATOM 557 N N . LEU A 1 72 ? 7.552 -0.814 -20.373 1.00 88.88 72 LEU A N 1
ATOM 558 C CA . LEU A 1 72 ? 7.421 -1.358 -21.728 1.00 88.88 72 LEU A CA 1
ATOM 559 C C . LEU A 1 72 ? 7.350 -0.254 -22.790 1.00 88.88 72 LEU A C 1
ATOM 561 O O . LEU A 1 72 ? 8.039 -0.349 -23.800 1.00 88.88 72 LEU A O 1
ATOM 565 N N . ARG A 1 73 ? 6.578 0.816 -22.558 1.00 89.38 73 ARG A N 1
ATOM 566 C CA . ARG A 1 73 ? 6.444 1.954 -23.486 1.00 89.38 73 ARG A CA 1
ATOM 567 C C . ARG A 1 73 ? 7.782 2.630 -23.808 1.00 89.38 73 ARG A C 1
ATOM 569 O O . ARG A 1 73 ? 7.898 3.190 -24.892 1.00 89.38 73 ARG A O 1
ATOM 576 N N . ARG A 1 74 ? 8.787 2.566 -22.922 1.00 87.62 74 ARG A N 1
ATOM 577 C CA . ARG A 1 74 ? 10.137 3.098 -23.204 1.00 87.62 74 ARG A CA 1
ATOM 578 C C . ARG A 1 74 ? 10.893 2.268 -24.236 1.00 87.62 74 ARG A C 1
ATOM 580 O O . ARG A 1 74 ? 11.599 2.838 -25.055 1.00 87.62 74 ARG A O 1
ATOM 587 N N . TYR A 1 75 ? 10.730 0.949 -24.191 1.00 85.00 75 TYR A N 1
ATOM 588 C CA . TYR A 1 75 ? 11.441 0.011 -25.063 1.00 85.00 75 TYR A CA 1
ATOM 589 C C . TYR A 1 75 ? 10.633 -0.370 -26.310 1.00 85.00 75 TYR A C 1
ATOM 591 O O . TYR A 1 75 ? 11.206 -0.857 -27.276 1.00 85.00 75 TYR A O 1
ATOM 599 N N . LEU A 1 76 ? 9.320 -0.111 -26.323 1.00 84.25 76 LEU A N 1
ATOM 600 C CA . LEU A 1 76 ? 8.417 -0.370 -27.450 1.00 84.25 76 LEU A CA 1
ATOM 601 C C . LEU A 1 76 ? 8.930 0.165 -28.803 1.00 84.25 76 LEU A C 1
ATOM 603 O O . LEU A 1 76 ? 8.815 -0.570 -29.779 1.00 84.25 76 LEU A O 1
ATOM 607 N N . PRO A 1 77 ? 9.518 1.379 -28.900 1.00 84.69 77 PRO A N 1
ATOM 608 C CA . PRO A 1 77 ? 10.034 1.901 -30.170 1.00 84.69 77 PRO A CA 1
ATOM 609 C C . PRO A 1 77 ? 11.229 1.119 -30.733 1.00 84.69 77 PRO A C 1
ATOM 611 O O . PRO A 1 77 ? 11.503 1.203 -31.925 1.00 84.69 77 PRO A O 1
ATOM 614 N N . GLU A 1 78 ? 11.951 0.383 -29.886 1.00 79.81 78 GLU A N 1
ATOM 615 C CA . GLU A 1 78 ? 13.110 -0.434 -30.268 1.00 79.81 78 GLU A CA 1
ATOM 616 C C . GLU A 1 78 ? 12.712 -1.878 -30.624 1.00 79.81 78 GLU A C 1
ATOM 618 O O . GLU A 1 78 ? 13.544 -2.654 -31.099 1.00 79.81 78 GLU A O 1
ATOM 623 N N . ILE A 1 79 ? 11.449 -2.254 -30.391 1.00 81.06 79 ILE A N 1
ATOM 624 C CA . ILE A 1 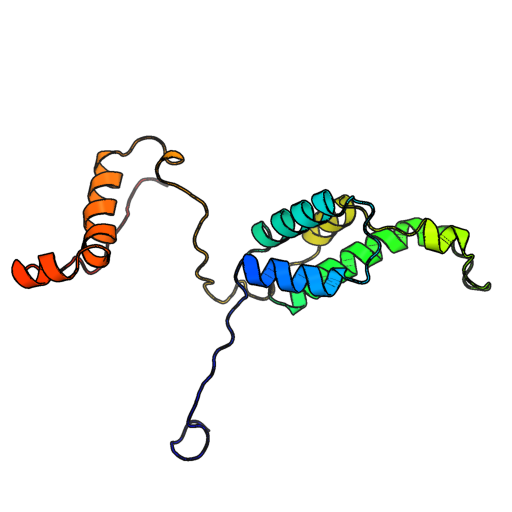79 ? 10.932 -3.595 -30.657 1.00 81.06 79 ILE A CA 1
ATOM 625 C C . ILE A 1 79 ? 10.408 -3.658 -32.091 1.00 81.06 79 ILE A C 1
ATOM 627 O O . ILE A 1 79 ? 9.413 -3.028 -32.443 1.00 81.06 79 ILE A O 1
ATOM 631 N N . ASP A 1 80 ? 11.060 -4.487 -32.899 1.00 80.19 80 ASP A N 1
ATOM 632 C CA . ASP A 1 80 ? 10.527 -4.943 -34.179 1.00 80.19 80 ASP A CA 1
ATOM 633 C C . ASP A 1 80 ? 9.600 -6.145 -33.931 1.00 80.19 80 ASP A C 1
ATOM 635 O O . ASP A 1 80 ? 10.069 -7.237 -33.605 1.00 80.19 80 ASP A O 1
ATOM 639 N N . PHE A 1 81 ? 8.285 -5.937 -34.042 1.00 81.38 81 PHE A N 1
ATOM 640 C CA . PHE A 1 81 ? 7.271 -6.966 -33.772 1.00 81.38 81 PHE A CA 1
ATOM 641 C C . PHE A 1 81 ? 7.230 -8.086 -34.818 1.00 81.38 81 PHE A C 1
ATOM 643 O O . PHE A 1 81 ? 6.654 -9.139 -34.547 1.00 81.38 81 PHE A O 1
ATOM 650 N N . ASP A 1 82 ? 7.860 -7.890 -35.978 1.00 83.38 82 ASP A N 1
ATOM 651 C CA . ASP A 1 82 ? 7.928 -8.901 -37.033 1.00 83.38 82 ASP A CA 1
ATOM 652 C C . ASP A 1 82 ? 9.056 -9.919 -36.786 1.00 83.38 82 ASP A C 1
ATOM 654 O O . ASP A 1 82 ? 9.164 -10.931 -37.485 1.00 83.38 82 ASP A O 1
ATOM 658 N N . LYS A 1 83 ? 9.907 -9.679 -35.777 1.00 83.19 83 LYS A N 1
ATOM 659 C CA . LYS A 1 83 ? 11.031 -10.544 -35.405 1.00 83.19 83 LYS A CA 1
ATOM 660 C C . LYS A 1 83 ? 10.914 -11.036 -33.960 1.00 83.19 83 LYS A C 1
ATOM 662 O O . LYS A 1 83 ? 10.344 -10.360 -33.106 1.00 83.19 83 LYS A O 1
ATOM 667 N N . PRO A 1 84 ? 11.488 -12.213 -33.643 1.00 80.44 84 PRO A N 1
ATOM 668 C CA . PRO A 1 84 ? 11.603 -12.650 -32.259 1.00 80.44 84 PRO A CA 1
ATOM 669 C C . PRO A 1 84 ? 12.398 -11.627 -31.440 1.00 80.44 84 PRO A C 1
ATOM 671 O O . PRO A 1 84 ? 13.427 -11.114 -31.886 1.00 80.44 84 PRO A O 1
ATOM 674 N N . ILE A 1 85 ? 11.919 -11.355 -30.224 1.00 79.50 85 ILE A N 1
ATOM 675 C CA . ILE A 1 85 ? 12.543 -10.395 -29.312 1.00 79.50 85 ILE A CA 1
ATOM 676 C C . ILE A 1 85 ? 13.968 -10.855 -28.997 1.00 79.50 85 ILE A C 1
ATOM 678 O O . ILE A 1 85 ? 14.196 -11.985 -28.562 1.00 79.50 85 ILE A O 1
ATOM 682 N N . SER A 1 86 ? 14.935 -9.964 -29.208 1.00 80.50 86 SER A N 1
ATOM 683 C CA . SER A 1 86 ? 16.336 -10.266 -28.928 1.00 80.50 86 SER A CA 1
ATOM 684 C C . SER A 1 86 ? 16.584 -10.439 -27.420 1.00 80.50 86 SER A C 1
ATOM 686 O O . SER A 1 86 ? 16.102 -9.650 -26.606 1.00 80.50 86 SER A O 1
ATOM 688 N N . VAL A 1 87 ? 17.374 -11.450 -27.039 1.00 82.12 87 VAL A N 1
ATOM 689 C CA . VAL A 1 87 ? 17.770 -11.707 -25.636 1.00 82.12 87 VAL A CA 1
ATOM 690 C C . VAL A 1 87 ? 18.403 -10.474 -24.959 1.00 82.12 87 VAL A C 1
ATOM 692 O O . VAL A 1 87 ? 18.007 -10.164 -23.836 1.00 82.12 87 VAL A O 1
ATOM 695 N N . PRO A 1 88 ? 19.280 -9.690 -25.625 1.00 82.19 88 PRO A N 1
ATOM 696 C CA . PRO A 1 88 ? 19.853 -8.481 -25.026 1.00 82.19 88 PRO A CA 1
ATOM 697 C C . PRO A 1 88 ? 18.819 -7.395 -24.703 1.00 82.19 88 PRO A C 1
ATOM 699 O O . PRO A 1 88 ? 19.042 -6.579 -23.810 1.00 82.19 88 PRO A O 1
ATOM 702 N N . LEU A 1 89 ? 17.699 -7.351 -25.432 1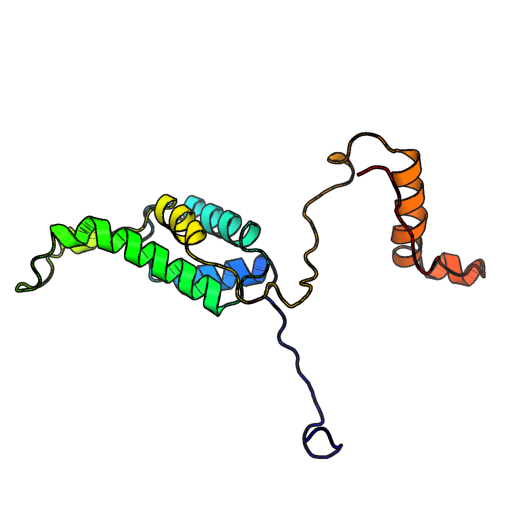.00 80.56 89 LEU A N 1
ATOM 703 C CA . LEU A 1 89 ? 16.616 -6.415 -25.141 1.00 80.56 89 LEU A CA 1
ATOM 704 C C . LEU A 1 89 ? 15.833 -6.866 -23.905 1.00 80.56 89 LEU A C 1
ATOM 706 O O . LEU A 1 89 ? 15.561 -6.042 -23.039 1.00 80.56 89 LEU A O 1
ATOM 710 N N . LEU A 1 90 ? 15.564 -8.170 -23.765 1.00 80.56 90 LEU A N 1
ATOM 711 C CA . LEU A 1 90 ? 14.899 -8.728 -22.580 1.00 80.56 90 LEU A CA 1
ATOM 712 C C . LEU A 1 90 ? 15.685 -8.453 -21.290 1.00 80.56 90 LEU A C 1
ATOM 714 O O . LEU A 1 90 ? 15.088 -8.108 -20.276 1.00 80.56 90 LEU A O 1
ATOM 718 N N . GLU A 1 91 ? 17.016 -8.541 -21.329 1.00 82.56 91 GLU A N 1
ATOM 719 C CA . GLU A 1 91 ? 17.874 -8.256 -20.167 1.00 82.56 91 GLU A CA 1
ATOM 720 C C . GLU A 1 91 ? 17.903 -6.767 -19.784 1.00 82.56 91 GLU A C 1
ATOM 722 O O . GLU A 1 91 ? 18.075 -6.419 -18.612 1.00 82.56 91 GLU A O 1
ATOM 727 N N . LYS A 1 92 ? 17.714 -5.876 -20.764 1.00 84.75 92 LYS A N 1
ATOM 728 C CA . LYS A 1 92 ? 17.626 -4.425 -20.545 1.00 84.75 92 LYS A CA 1
ATOM 729 C C . LYS A 1 92 ? 16.257 -3.978 -20.046 1.00 84.75 92 LYS A C 1
ATOM 731 O O . LYS A 1 92 ? 16.165 -2.915 -19.433 1.00 84.75 92 LYS A O 1
ATOM 736 N N . MET A 1 93 ? 15.203 -4.747 -20.315 1.00 86.00 93 MET A N 1
ATOM 737 C CA . MET A 1 93 ? 13.836 -4.404 -19.934 1.00 86.00 93 MET A CA 1
ATOM 738 C C . MET A 1 93 ? 13.647 -4.546 -18.428 1.00 86.00 93 MET A C 1
ATOM 740 O O . MET A 1 93 ? 13.302 -5.607 -17.911 1.00 86.00 93 MET A O 1
ATOM 744 N N . LYS A 1 94 ? 13.843 -3.433 -17.724 1.00 91.19 94 LYS A N 1
ATOM 745 C CA . LYS A 1 94 ? 13.620 -3.341 -16.287 1.00 91.19 94 LYS A CA 1
ATOM 746 C C . LYS A 1 94 ? 12.666 -2.209 -15.932 1.00 91.19 94 LYS A C 1
ATOM 748 O O . LYS A 1 94 ? 12.633 -1.152 -16.571 1.00 91.19 94 LYS A O 1
ATOM 753 N N . VAL A 1 95 ? 11.888 -2.444 -14.884 1.00 92.88 95 VAL A N 1
ATOM 754 C CA . VAL A 1 95 ? 10.974 -1.474 -14.284 1.00 92.88 95 VAL A CA 1
ATOM 755 C C . VAL A 1 95 ? 11.743 -0.652 -13.264 1.00 92.88 95 VAL A C 1
ATOM 757 O O . VAL A 1 95 ? 12.419 -1.197 -12.396 1.00 92.88 95 VAL A O 1
ATOM 760 N N . THR A 1 96 ? 11.647 0.667 -13.355 1.00 92.62 96 THR A N 1
ATOM 761 C CA . THR A 1 96 ? 12.336 1.566 -12.425 1.00 92.62 96 THR A CA 1
ATOM 762 C C . THR A 1 96 ? 11.401 1.989 -11.291 1.00 92.62 96 THR A C 1
ATOM 764 O O . THR A 1 96 ? 10.189 2.071 -11.501 1.00 92.62 96 THR A O 1
ATOM 767 N N . PRO A 1 97 ? 11.917 2.343 -10.100 1.00 90.62 97 PRO A N 1
ATOM 768 C CA . PRO A 1 97 ? 11.093 2.903 -9.022 1.00 90.62 97 PRO A CA 1
ATOM 769 C C . PRO A 1 97 ? 10.286 4.145 -9.444 1.00 90.62 97 PRO A C 1
ATOM 771 O O . PRO A 1 97 ? 9.196 4.394 -8.934 1.00 90.62 97 PRO A O 1
ATOM 774 N N . ALA A 1 98 ? 10.794 4.916 -10.410 1.00 91.69 98 ALA A N 1
ATOM 775 C CA . ALA A 1 98 ? 10.084 6.057 -10.983 1.00 91.69 98 ALA A CA 1
ATOM 776 C C . ALA A 1 98 ? 8.805 5.653 -11.740 1.00 91.69 98 ALA A C 1
ATOM 778 O O . ALA A 1 98 ? 7.842 6.416 -11.748 1.00 91.69 98 ALA A O 1
ATOM 779 N N . ASP A 1 99 ? 8.763 4.457 -12.336 1.00 93.38 99 ASP A N 1
ATOM 780 C CA . ASP A 1 99 ? 7.584 3.972 -13.058 1.00 93.38 99 ASP A CA 1
ATOM 781 C C . ASP A 1 99 ? 6.414 3.708 -12.105 1.00 93.38 99 ASP A C 1
ATOM 783 O O . ASP A 1 99 ? 5.280 4.031 -12.446 1.00 93.38 99 ASP A O 1
ATOM 787 N N . PHE A 1 100 ? 6.687 3.229 -10.885 1.00 92.88 100 PHE A N 1
ATOM 788 C CA . PHE A 1 100 ? 5.675 3.059 -9.835 1.00 92.88 100 PHE A CA 1
ATOM 789 C C . PHE A 1 100 ? 5.087 4.392 -9.367 1.00 92.88 100 PHE A C 1
ATOM 791 O O . PHE A 1 100 ? 3.868 4.533 -9.285 1.00 92.88 100 PHE A O 1
ATOM 798 N N . ARG A 1 101 ? 5.938 5.395 -9.108 1.00 91.62 101 ARG A N 1
ATOM 799 C CA . ARG A 1 101 ? 5.477 6.729 -8.673 1.00 91.62 101 ARG A CA 1
ATOM 800 C C . ARG A 1 101 ? 4.609 7.415 -9.718 1.00 91.62 101 ARG A C 1
ATOM 802 O O . ARG A 1 101 ? 3.699 8.166 -9.386 1.00 91.62 101 ARG A O 1
ATOM 809 N N . GLU A 1 102 ? 4.900 7.169 -10.984 1.00 92.44 102 GLU A N 1
ATOM 810 C CA . GLU A 1 102 ? 4.145 7.739 -12.090 1.00 92.44 102 GLU A CA 1
ATOM 811 C C . GLU A 1 102 ? 2.870 6.953 -12.392 1.00 92.44 102 GLU A C 1
ATOM 813 O O . GLU A 1 102 ? 1.847 7.563 -12.692 1.00 92.44 102 GLU A O 1
ATOM 818 N N . ALA A 1 103 ? 2.896 5.627 -12.247 1.00 93.00 103 ALA A N 1
ATOM 819 C CA . ALA A 1 103 ? 1.703 4.790 -12.320 1.00 93.00 103 ALA A CA 1
ATOM 820 C C . ALA A 1 103 ? 0.672 5.183 -11.250 1.00 93.00 103 ALA A C 1
ATOM 822 O O . ALA A 1 103 ? -0.522 5.235 -11.536 1.00 93.00 103 ALA A O 1
ATOM 823 N N . LEU A 1 104 ? 1.130 5.554 -10.049 1.00 90.25 104 LEU A N 1
ATOM 824 C CA . LEU A 1 104 ? 0.257 6.013 -8.968 1.00 90.25 104 LEU A CA 1
ATOM 825 C C . LEU A 1 104 ? -0.574 7.247 -9.352 1.00 90.25 104 LEU A C 1
ATOM 827 O O . LEU A 1 104 ? -1.707 7.380 -8.912 1.00 90.25 104 LEU A O 1
ATOM 831 N N . LYS A 1 105 ? -0.049 8.132 -10.209 1.00 89.62 105 LYS A N 1
ATOM 832 C CA . LYS A 1 105 ? -0.773 9.333 -10.660 1.00 89.62 105 LYS A CA 1
ATOM 833 C C . LYS A 1 105 ? -1.963 9.017 -11.569 1.00 89.62 105 LYS A C 1
ATOM 835 O O . LYS A 1 105 ? -2.787 9.895 -11.793 1.00 89.62 105 LYS A O 1
ATOM 840 N N . GLN A 1 106 ? -2.016 7.815 -12.142 1.00 86.38 106 GLN A N 1
ATOM 841 C CA . GLN A 1 106 ? -3.056 7.408 -13.092 1.00 86.38 106 GLN A CA 1
ATOM 842 C C . GLN A 1 106 ? -4.108 6.487 -12.475 1.00 86.38 106 GLN A C 1
ATOM 844 O O . GLN A 1 106 ? -5.120 6.216 -13.117 1.00 86.38 106 GLN A O 1
ATOM 849 N N . ILE A 1 107 ? -3.868 5.983 -11.265 1.00 86.50 107 ILE A N 1
ATOM 850 C CA . ILE A 1 107 ? -4.719 4.980 -10.633 1.00 86.50 107 ILE A CA 1
ATOM 851 C C . ILE A 1 107 ? -5.418 5.609 -9.444 1.00 86.50 107 ILE A C 1
ATOM 853 O O . ILE A 1 107 ? -4.781 6.093 -8.511 1.00 86.50 107 ILE A O 1
ATOM 857 N N . GLU A 1 108 ? -6.741 5.555 -9.481 1.00 82.62 108 GLU A N 1
ATOM 858 C CA . GLU A 1 108 ? -7.593 6.005 -8.392 1.00 82.62 108 GLU A CA 1
ATOM 859 C C . GLU A 1 108 ? -8.037 4.808 -7.537 1.00 82.62 108 GLU A C 1
ATOM 861 O O . GLU A 1 108 ? -8.326 3.739 -8.083 1.00 82.62 108 GLU A O 1
ATOM 866 N N . PRO A 1 109 ? -8.099 4.957 -6.202 1.00 83.50 109 PRO A N 1
ATOM 867 C CA . PRO A 1 109 ? -8.574 3.903 -5.317 1.00 83.50 109 PRO A CA 1
ATOM 868 C C . PRO A 1 109 ? -10.057 3.610 -5.539 1.00 83.50 109 PRO A C 1
ATOM 870 O O . PRO A 1 109 ? -10.906 4.504 -5.477 1.00 83.50 109 PRO A O 1
ATOM 873 N N . SER A 1 110 ? -10.387 2.329 -5.684 1.00 76.62 110 SER A N 1
ATOM 874 C CA . SER A 1 110 ? -11.770 1.878 -5.852 1.00 76.62 110 SER A CA 1
ATOM 875 C C . SER A 1 110 ? -12.594 1.986 -4.559 1.00 76.62 110 SER A C 1
ATOM 877 O O . SER A 1 110 ? -13.824 2.031 -4.617 1.00 76.62 110 SER A O 1
ATOM 879 N N . SER A 1 111 ? -11.945 2.035 -3.387 1.00 68.50 111 SER A N 1
ATOM 880 C CA . SER A 1 111 ? -12.605 1.906 -2.077 1.00 68.50 111 SER A CA 1
ATOM 881 C C . SER A 1 111 ? -12.815 3.209 -1.301 1.00 68.50 111 SER A C 1
ATOM 883 O O . SER A 1 111 ? -13.110 3.148 -0.110 1.00 68.50 111 SER A O 1
ATOM 885 N N . LEU A 1 112 ? -12.764 4.389 -1.933 1.00 60.38 112 LEU A N 1
ATOM 886 C CA . LEU A 1 112 ? -13.054 5.675 -1.256 1.00 60.38 112 LEU A CA 1
ATOM 887 C C . LEU A 1 112 ? -14.465 5.771 -0.625 1.00 60.38 112 LEU A C 1
ATOM 889 O O . LEU A 1 112 ? -14.801 6.789 -0.024 1.00 60.38 112 LEU A O 1
ATOM 893 N N . ARG A 1 113 ? -15.311 4.743 -0.780 1.00 52.56 113 ARG A N 1
ATOM 894 C CA . ARG A 1 113 ? -16.670 4.666 -0.227 1.00 52.56 113 ARG A CA 1
ATOM 895 C C . ARG A 1 113 ? -16.768 3.992 1.141 1.00 52.56 113 ARG A C 1
ATOM 897 O O . ARG A 1 113 ? -17.738 4.271 1.838 1.00 52.56 113 ARG A O 1
ATOM 904 N N . ASP A 1 114 ? -15.794 3.174 1.533 1.00 54.47 114 ASP A N 1
ATOM 905 C CA . ASP A 1 114 ? -15.789 2.520 2.842 1.00 54.47 114 ASP A CA 1
ATOM 906 C C . ASP A 1 114 ? -14.769 3.204 3.751 1.00 54.47 114 ASP A C 1
ATOM 908 O O . ASP A 1 114 ? -13.619 3.415 3.369 1.00 54.47 114 ASP A O 1
ATOM 912 N N . VAL A 1 115 ? -15.204 3.589 4.955 1.00 53.66 115 VAL A N 1
ATOM 913 C CA . VAL A 1 115 ? -14.358 4.224 5.974 1.00 53.66 115 VAL A CA 1
ATOM 914 C C . VAL A 1 115 ? -13.321 3.199 6.436 1.00 53.66 115 VAL A C 1
ATOM 916 O O . VAL A 1 115 ? -13.540 2.451 7.387 1.00 53.66 115 VAL A O 1
ATOM 919 N N . ALA A 1 116 ? -12.198 3.125 5.727 1.00 54.81 116 ALA A N 1
ATOM 920 C CA . ALA A 1 116 ? -11.081 2.282 6.104 1.00 54.81 116 ALA A CA 1
ATOM 921 C C . ALA A 1 116 ? -10.470 2.846 7.392 1.00 54.81 116 ALA A C 1
ATOM 923 O O . ALA A 1 116 ? -9.943 3.959 7.422 1.00 54.81 116 ALA A O 1
ATOM 924 N N . VAL A 1 117 ? -10.568 2.079 8.479 1.00 57.66 117 VAL A N 1
ATOM 925 C CA . VAL A 1 117 ? -9.890 2.388 9.740 1.00 57.66 117 VAL A CA 1
ATOM 926 C C . VAL A 1 117 ? -8.398 2.151 9.523 1.00 57.66 117 VAL A C 1
ATOM 928 O O . VAL A 1 117 ? -7.895 1.051 9.738 1.00 57.66 117 VAL A O 1
ATOM 931 N N . GLU A 1 118 ? -7.680 3.171 9.065 1.00 61.62 118 GLU A N 1
ATOM 932 C CA . GLU A 1 118 ? -6.224 3.156 9.132 1.00 61.62 118 GLU A CA 1
ATOM 933 C C . GLU A 1 118 ? -5.750 3.805 10.420 1.00 61.62 118 GLU A C 1
ATOM 935 O O . GLU A 1 118 ? -6.172 4.901 10.789 1.00 61.62 118 GLU A O 1
ATOM 940 N N . VAL A 1 119 ? -4.847 3.107 11.105 1.00 68.00 119 VAL A N 1
ATOM 941 C CA . VAL A 1 119 ? -4.123 3.668 12.237 1.00 68.00 119 VAL A CA 1
ATOM 942 C C . VAL A 1 119 ? -3.098 4.649 11.664 1.00 68.00 119 VAL A C 1
ATOM 944 O O . VAL A 1 119 ? -2.176 4.213 10.968 1.00 68.00 119 VAL A O 1
ATOM 947 N N . PRO A 1 120 ? -3.231 5.963 11.914 1.00 67.56 120 PRO A N 1
ATOM 948 C CA . PRO A 1 120 ? -2.254 6.921 11.428 1.00 67.56 120 PRO A CA 1
ATOM 949 C C . PRO A 1 120 ? -0.897 6.655 12.086 1.00 67.56 120 PRO A C 1
ATOM 951 O O . PRO A 1 120 ? -0.815 6.336 13.271 1.00 67.56 120 PRO A O 1
ATOM 954 N N . ALA A 1 121 ? 0.190 6.862 11.341 1.00 70.31 121 ALA A N 1
ATOM 955 C CA . ALA A 1 121 ? 1.552 6.755 11.873 1.00 70.31 121 ALA A CA 1
ATOM 956 C C . ALA A 1 121 ? 1.947 7.926 12.803 1.00 70.31 121 ALA A C 1
ATOM 958 O O . ALA A 1 121 ? 3.097 8.008 13.240 1.00 70.31 121 ALA A O 1
ATOM 959 N N . VAL A 1 122 ? 1.016 8.847 13.078 1.00 84.06 122 VAL A N 1
ATOM 960 C CA . VAL A 1 122 ? 1.263 10.080 13.830 1.00 84.06 122 VAL A CA 1
ATOM 961 C C . VAL A 1 122 ? 1.408 9.777 15.319 1.00 84.06 122 VAL A C 1
ATOM 963 O O . VAL A 1 122 ? 0.536 9.161 15.930 1.00 84.06 122 VAL A O 1
ATOM 966 N N . ARG A 1 123 ? 2.501 10.251 15.918 1.00 85.88 123 ARG A N 1
ATOM 967 C CA . ARG A 1 123 ? 2.762 10.160 17.359 1.00 85.88 123 ARG A CA 1
ATOM 968 C C . ARG A 1 123 ? 2.525 11.491 18.064 1.00 85.88 123 ARG A C 1
ATOM 970 O O . ARG A 1 123 ? 2.550 12.553 17.445 1.00 85.88 123 ARG A O 1
ATOM 977 N N . TRP A 1 124 ? 2.362 11.439 19.386 1.00 86.62 124 TRP A N 1
ATOM 978 C CA . TRP A 1 124 ? 2.150 12.625 20.221 1.00 86.62 124 TRP A CA 1
ATOM 979 C C . TRP A 1 124 ? 3.273 13.666 20.101 1.00 86.62 124 TRP A C 1
ATOM 981 O O . TRP A 1 124 ? 3.008 14.861 20.226 1.00 86.62 124 TRP A O 1
ATOM 991 N N . GLU A 1 125 ? 4.505 13.228 19.834 1.00 86.38 125 GLU A N 1
ATOM 992 C CA . GLU A 1 125 ? 5.676 14.099 19.677 1.00 86.38 125 GLU A CA 1
ATOM 993 C C . GLU A 1 125 ? 5.650 14.893 18.364 1.00 86.38 125 GLU A C 1
ATOM 995 O O . GLU A 1 125 ? 6.311 15.921 18.251 1.00 86.38 125 GLU A O 1
ATOM 1000 N N . GLN A 1 126 ? 4.882 14.435 17.371 1.00 87.25 126 GLN A N 1
ATOM 1001 C CA . GLN A 1 126 ? 4.738 15.105 16.076 1.00 87.25 126 GLN A CA 1
ATOM 1002 C C . GLN A 1 126 ? 3.663 16.202 16.098 1.00 87.25 126 GLN A C 1
ATOM 1004 O O . GLN A 1 126 ? 3.547 16.965 15.142 1.00 87.25 126 GLN A O 1
ATOM 1009 N N . VAL A 1 127 ? 2.889 16.308 17.184 1.00 87.69 127 VAL A N 1
ATOM 1010 C CA . VAL A 1 127 ? 1.874 17.350 17.374 1.00 87.69 127 VAL A CA 1
ATOM 1011 C C . VAL A 1 127 ? 2.463 18.448 18.257 1.00 87.69 127 VAL A C 1
ATOM 1013 O O . VAL A 1 127 ? 2.790 18.205 19.415 1.00 87.69 127 VAL A O 1
ATOM 1016 N N . GLY A 1 128 ? 2.602 19.669 17.745 1.00 89.31 128 GLY A N 1
ATOM 1017 C CA . GLY A 1 128 ? 3.095 20.805 18.533 1.00 89.31 128 GLY A CA 1
ATOM 1018 C C . GLY A 1 128 ? 2.023 21.402 19.457 1.00 89.31 128 GLY A C 1
ATOM 1019 O O . GLY A 1 128 ? 0.878 21.570 19.048 1.00 89.31 128 GLY A O 1
ATOM 1020 N N . GLY A 1 129 ? 2.397 21.768 20.688 1.00 91.44 129 GLY A N 1
ATOM 1021 C CA . GLY A 1 129 ? 1.534 22.509 21.621 1.00 91.44 129 GLY A CA 1
ATOM 1022 C C . GLY A 1 129 ? 0.350 21.713 22.189 1.00 91.44 129 GLY A C 1
ATOM 1023 O O . GLY A 1 129 ? 0.379 20.489 22.237 1.00 91.44 129 GLY A O 1
ATOM 1024 N N . LEU A 1 130 ? -0.691 22.425 22.649 1.00 88.00 130 LEU A N 1
ATOM 1025 C CA . LEU A 1 130 ? -1.946 21.855 23.177 1.00 88.00 130 LEU A CA 1
ATOM 1026 C C . LEU A 1 130 ? -1.770 20.815 24.304 1.00 88.00 130 LEU A C 1
ATOM 1028 O O . LEU A 1 130 ? -2.570 19.891 24.428 1.00 88.00 130 LEU A O 1
ATOM 1032 N N . GLU A 1 131 ? -0.759 20.980 25.161 1.00 89.88 131 GLU A N 1
ATOM 1033 C CA . GLU A 1 131 ? -0.402 19.982 26.185 1.00 89.88 131 GLU A CA 1
ATOM 1034 C C . GLU A 1 131 ? -1.557 19.616 27.123 1.00 89.88 131 GLU A C 1
ATOM 1036 O O . GLU A 1 131 ? -1.745 18.442 27.436 1.00 89.88 131 GLU A O 1
ATOM 1041 N N . ARG A 1 132 ? -2.397 20.592 27.496 1.00 89.75 132 ARG A N 1
ATOM 1042 C CA . ARG A 1 132 ? -3.593 20.319 28.307 1.00 89.75 132 ARG A CA 1
ATOM 1043 C C . ARG A 1 132 ? -4.557 19.371 27.588 1.00 89.75 132 ARG A C 1
ATOM 1045 O O . ARG A 1 132 ? -4.943 18.357 28.147 1.00 89.75 132 ARG A O 1
ATOM 1052 N N . VAL A 1 133 ? -4.866 19.657 26.322 1.00 90.12 133 VAL A N 1
ATOM 1053 C CA . VAL A 1 133 ? -5.789 18.844 25.514 1.00 90.12 133 VAL A CA 1
ATOM 1054 C C . VAL A 1 133 ? -5.211 17.453 25.246 1.00 90.12 133 VAL A C 1
ATOM 1056 O O . VAL A 1 133 ? -5.941 16.469 25.303 1.00 90.12 133 VAL A O 1
ATOM 1059 N N . LYS A 1 134 ? -3.899 17.338 24.996 1.00 90.06 134 LYS A N 1
ATOM 1060 C CA . LYS A 1 134 ? -3.230 16.035 24.860 1.00 90.06 134 LYS A CA 1
ATOM 1061 C C . LYS A 1 134 ? -3.348 15.204 26.136 1.00 90.06 134 LYS A C 1
ATOM 1063 O O . LYS A 1 134 ? -3.606 14.006 26.045 1.00 90.06 134 LYS A O 1
ATOM 1068 N N . SER A 1 135 ? -3.161 15.823 27.304 1.00 88.94 135 SER A N 1
ATOM 1069 C CA . SER A 1 135 ? -3.329 15.147 28.595 1.00 88.94 135 SER A CA 1
ATOM 1070 C C . SER A 1 135 ? -4.768 14.672 28.775 1.00 88.94 135 SER A C 1
ATOM 1072 O O . SER A 1 135 ? -4.988 13.482 28.987 1.00 88.94 135 SER A O 1
ATOM 1074 N N . ASP A 1 136 ? -5.743 15.562 28.566 1.00 88.12 136 ASP A N 1
ATOM 1075 C CA . ASP A 1 136 ? -7.172 15.253 28.704 1.00 88.12 136 ASP A CA 1
ATOM 1076 C C . ASP A 1 136 ? -7.599 14.106 27.768 1.00 88.12 136 ASP A C 1
ATOM 1078 O O . ASP A 1 136 ? -8.359 13.216 28.159 1.00 88.12 136 ASP A O 1
ATOM 1082 N N . LEU A 1 137 ? -7.077 14.080 26.534 1.00 89.19 137 LEU A N 1
ATOM 1083 C CA . LEU A 1 137 ? -7.322 13.009 25.565 1.00 89.19 137 LEU A CA 1
ATOM 1084 C C . LEU A 1 137 ? -6.688 11.680 25.983 1.00 89.19 137 LEU A C 1
ATOM 1086 O O . LEU A 1 137 ? -7.336 10.640 25.868 1.00 89.19 137 LEU A O 1
ATOM 1090 N N . ARG A 1 138 ? -5.446 11.687 26.483 1.00 87.38 138 ARG A N 1
ATOM 1091 C CA . ARG A 1 138 ? -4.794 10.471 26.996 1.00 87.38 138 ARG A CA 1
ATOM 1092 C C . ARG A 1 138 ? -5.566 9.894 28.174 1.00 87.38 138 ARG A C 1
ATOM 1094 O O . ARG A 1 138 ? -5.763 8.684 28.242 1.00 87.38 138 ARG A O 1
ATOM 1101 N N . GLU A 1 139 ? -6.038 10.744 29.074 1.00 85.56 139 GLU A N 1
ATOM 1102 C CA . GLU A 1 139 ? -6.803 10.296 30.230 1.00 85.56 139 GLU A CA 1
ATOM 1103 C C . GLU A 1 139 ? -8.189 9.784 29.841 1.00 85.56 139 GLU A C 1
ATOM 1105 O O . GLU A 1 139 ? -8.623 8.738 30.312 1.00 85.56 139 GLU A O 1
ATOM 1110 N N . SER A 1 140 ? -8.874 10.477 28.939 1.00 85.38 140 SER A N 1
ATOM 1111 C CA . SER A 1 140 ? -10.243 10.120 28.563 1.00 85.38 140 SER A CA 1
ATOM 1112 C C . SER A 1 140 ? -10.307 8.924 27.613 1.00 85.38 140 SER A C 1
ATOM 1114 O O . SER A 1 140 ? -11.259 8.153 27.672 1.00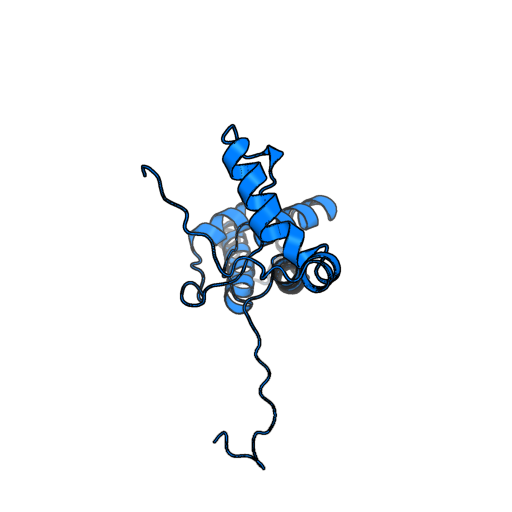 85.38 140 SER A O 1
ATOM 1116 N N . VAL A 1 141 ? -9.312 8.753 26.736 1.00 86.69 141 VAL A N 1
ATOM 1117 C CA . VAL A 1 141 ? -9.292 7.672 25.740 1.00 86.69 141 VAL A CA 1
ATOM 1118 C C . VAL A 1 141 ? -8.381 6.530 26.172 1.00 86.69 141 VAL A C 1
ATOM 1120 O O . VAL A 1 141 ? -8.832 5.392 26.201 1.00 86.69 141 VAL A O 1
ATOM 1123 N N . GLU A 1 142 ? -7.114 6.775 26.523 1.00 84.56 142 GLU A N 1
ATOM 1124 C CA . GLU A 1 142 ? -6.168 5.674 26.770 1.00 84.56 142 GLU A CA 1
ATOM 1125 C C . GLU A 1 142 ? -6.388 4.977 28.124 1.00 84.56 142 GLU A C 1
ATOM 1127 O O . GLU A 1 142 ? -6.264 3.751 28.190 1.00 84.56 142 GLU A O 1
ATOM 1132 N N . LEU A 1 143 ? -6.704 5.707 29.207 1.00 83.94 143 LEU A N 1
ATOM 1133 C CA . LEU A 1 143 ? -6.843 5.103 30.546 1.00 83.94 143 LEU A CA 1
ATOM 1134 C C . LEU A 1 143 ? -7.968 4.059 30.638 1.00 83.94 143 LEU A C 1
ATOM 1136 O O . LEU A 1 143 ? -7.699 2.999 31.213 1.00 83.94 143 LEU A O 1
ATOM 1140 N N . PRO A 1 144 ? -9.182 4.279 30.089 1.00 86.12 144 PRO A N 1
ATOM 1141 C CA . PRO A 1 144 ? -10.238 3.269 30.122 1.00 86.12 144 PRO A CA 1
ATOM 1142 C C . PRO A 1 144 ? -9.844 1.952 29.448 1.00 86.12 144 PRO A C 1
ATOM 1144 O O . PRO A 1 144 ? -10.201 0.884 29.944 1.00 86.12 144 PRO A O 1
ATOM 1147 N N . PHE A 1 145 ? -9.076 2.011 28.353 1.00 84.75 145 PHE A N 1
ATOM 1148 C CA . PHE A 1 145 ? -8.597 0.816 27.652 1.00 84.75 145 PHE A CA 1
ATOM 1149 C C . PHE A 1 145 ? -7.399 0.160 28.346 1.00 84.75 145 PHE A C 1
ATOM 1151 O O . PHE A 1 145 ? -7.327 -1.067 28.389 1.00 84.75 145 PHE A O 1
ATOM 1158 N N . LYS A 1 146 ? -6.469 0.944 28.911 1.00 85.75 146 LYS A N 1
ATOM 1159 C CA . LYS A 1 146 ? -5.282 0.416 29.607 1.00 85.75 146 LYS A CA 1
ATOM 1160 C C . LYS A 1 146 ? -5.618 -0.189 30.970 1.00 85.75 146 LYS A C 1
ATOM 1162 O O . LYS A 1 146 ? -5.084 -1.241 31.302 1.00 85.75 146 LYS A O 1
ATOM 1167 N N . ASN A 1 147 ? -6.521 0.433 31.734 1.00 84.81 147 ASN A N 1
ATOM 1168 C CA . ASN A 1 147 ? -6.860 0.026 33.102 1.00 84.81 147 ASN A CA 1
ATOM 1169 C C . ASN A 1 147 ? -8.376 -0.173 33.340 1.00 84.81 147 ASN A C 1
ATOM 1171 O O . ASN A 1 147 ? -8.934 0.453 34.245 1.00 84.81 147 ASN A O 1
ATOM 1175 N N . PRO A 1 148 ? -9.065 -1.097 32.639 1.00 84.12 148 PRO A N 1
ATOM 1176 C CA . PRO A 1 148 ? -10.517 -1.276 32.785 1.00 84.12 148 PRO A CA 1
ATOM 1177 C C . PRO A 1 148 ? -10.961 -1.657 34.207 1.00 84.12 148 PRO A C 1
ATOM 1179 O O . PRO A 1 148 ? -12.059 -1.318 34.644 1.00 84.12 148 PRO A O 1
ATOM 1182 N N . GLN A 1 149 ? -10.109 -2.380 34.943 1.00 84.50 149 GLN A N 1
ATOM 1183 C CA . GLN A 1 149 ? -10.417 -2.841 36.300 1.00 84.50 149 GLN A CA 1
ATOM 1184 C C . GLN A 1 149 ? -10.422 -1.701 37.322 1.00 84.50 149 GLN A C 1
ATOM 1186 O O . GLN A 1 149 ? -11.223 -1.725 38.251 1.00 84.50 149 GLN A O 1
ATOM 1191 N N . ALA A 1 150 ? -9.579 -0.680 37.138 1.00 83.19 150 ALA A N 1
ATOM 1192 C CA . ALA A 1 150 ? -9.549 0.475 38.032 1.00 83.19 150 ALA A CA 1
ATOM 1193 C C . ALA A 1 150 ? -10.879 1.245 37.988 1.00 83.19 150 ALA A C 1
ATOM 1195 O O . ALA A 1 150 ? -11.416 1.595 39.035 1.00 83.19 150 ALA A O 1
ATOM 1196 N N . PHE A 1 151 ? -11.458 1.415 36.795 1.00 83.38 151 PHE A N 1
ATOM 1197 C CA . PHE A 1 151 ? -12.761 2.063 36.612 1.00 83.38 151 PHE A CA 1
ATOM 1198 C C . PHE A 1 151 ? -13.902 1.272 37.265 1.00 83.38 151 PHE A C 1
ATOM 1200 O O . PHE A 1 151 ? -14.743 1.857 37.943 1.00 83.38 151 PHE A O 1
ATOM 1207 N N . LYS A 1 152 ? -13.886 -0.065 37.151 1.00 82.25 152 LYS A N 1
ATOM 1208 C CA . LYS A 1 152 ? -14.874 -0.933 37.817 1.00 82.25 152 LYS A CA 1
ATOM 1209 C C . LYS A 1 152 ? -14.791 -0.855 39.340 1.00 82.25 152 LYS A C 1
ATOM 1211 O O . LYS A 1 152 ? -15.823 -0.745 39.991 1.00 82.25 152 LYS A O 1
ATOM 1216 N N . THR A 1 153 ? -13.583 -0.892 39.901 1.00 85.00 153 THR A N 1
ATOM 1217 C CA . THR A 1 153 ? -13.370 -0.818 41.357 1.00 85.00 153 THR A CA 1
ATOM 1218 C C . THR A 1 153 ? -13.757 0.545 41.924 1.00 85.00 153 THR A C 1
ATOM 1220 O O . THR A 1 153 ? -14.308 0.619 43.017 1.00 85.00 153 THR A O 1
ATOM 1223 N N . LEU A 1 154 ? -13.493 1.622 41.180 1.00 86.62 154 LEU A N 1
ATOM 1224 C CA . LEU A 1 154 ? -13.861 2.983 41.572 1.00 86.62 154 LEU A CA 1
ATOM 1225 C C . LEU A 1 154 ? -15.346 3.300 41.332 1.00 86.62 154 LEU A C 1
ATOM 1227 O O . LEU A 1 154 ? -15.820 4.330 41.801 1.00 86.62 154 LEU A O 1
ATOM 1231 N N . GLY A 1 155 ? -16.083 2.437 40.621 1.00 83.69 155 GLY A N 1
ATOM 1232 C CA . GLY A 1 155 ? -17.490 2.664 40.282 1.00 83.69 155 GLY A CA 1
ATOM 1233 C C . GLY A 1 155 ? -17.705 3.862 39.352 1.00 83.69 155 GLY A C 1
ATOM 1234 O O . GLY A 1 155 ? -18.760 4.487 39.399 1.00 83.69 155 GLY A O 1
ATOM 1235 N N . ILE A 1 156 ? -16.696 4.208 38.546 1.00 85.06 156 ILE A N 1
ATOM 1236 C CA . ILE A 1 156 ? -16.727 5.356 37.635 1.00 85.06 156 ILE A CA 1
ATOM 1237 C C . ILE A 1 156 ? -16.983 4.845 36.220 1.00 85.06 156 ILE A C 1
ATOM 1239 O O . ILE A 1 156 ? -16.246 3.994 35.717 1.00 85.06 156 ILE A O 1
ATOM 1243 N N . ASP A 1 157 ? -17.997 5.402 35.562 1.00 79.81 157 ASP A N 1
ATOM 1244 C CA . ASP A 1 157 ? -18.273 5.106 34.161 1.00 79.81 157 ASP A CA 1
ATOM 1245 C C . ASP A 1 157 ? -17.252 5.802 33.245 1.00 79.81 157 ASP A C 1
ATOM 1247 O O . ASP A 1 157 ? -17.027 7.011 33.375 1.00 79.81 157 ASP A O 1
ATOM 1251 N N . PRO A 1 158 ? -16.631 5.079 32.295 1.00 83.00 158 PRO A N 1
ATOM 1252 C CA . PRO A 1 158 ? -15.712 5.689 31.349 1.00 83.00 158 PRO A CA 1
ATOM 1253 C C . PRO A 1 158 ? -16.459 6.627 30.382 1.00 83.00 158 PRO A C 1
ATOM 1255 O O . PRO A 1 158 ? -17.617 6.371 30.024 1.00 83.00 158 PRO A O 1
ATOM 1258 N N . PRO A 1 159 ? -15.809 7.704 29.911 1.00 82.00 159 PRO A N 1
ATOM 1259 C CA . PRO A 1 159 ? -16.409 8.610 28.940 1.00 82.00 159 PRO A CA 1
ATOM 1260 C C . PRO A 1 159 ? -16.729 7.874 27.629 1.00 82.00 159 PRO A C 1
ATOM 1262 O O . PRO A 1 159 ? -15.911 7.131 27.093 1.00 82.00 159 PRO A O 1
ATOM 1265 N N . ARG A 1 160 ? -17.944 8.086 27.101 1.00 82.31 160 ARG A N 1
ATOM 1266 C CA . ARG A 1 160 ? -18.450 7.387 25.899 1.00 82.31 160 ARG A CA 1
ATOM 1267 C C . ARG A 1 160 ? -18.036 8.025 24.573 1.00 82.31 160 ARG A C 1
ATOM 1269 O O . ARG A 1 160 ? -18.199 7.407 23.527 1.00 82.31 160 ARG A O 1
ATOM 1276 N N . GLY A 1 161 ? -17.538 9.256 24.603 1.00 84.81 161 GLY A N 1
ATOM 1277 C CA . GLY A 1 161 ? -17.136 9.988 23.411 1.00 84.81 161 GLY A CA 1
ATOM 1278 C C . GLY A 1 161 ? -16.566 11.356 23.759 1.00 84.81 161 GLY A C 1
ATOM 1279 O O . GLY A 1 161 ? -16.791 11.872 24.853 1.00 84.81 161 GLY A O 1
ATOM 1280 N N . ILE A 1 162 ? -15.820 11.927 22.818 1.00 87.56 162 ILE A N 1
ATOM 1281 C CA . ILE A 1 162 ? -15.180 13.237 22.944 1.00 87.56 162 ILE A CA 1
ATOM 1282 C C . ILE A 1 162 ? -15.562 14.049 21.712 1.00 87.56 162 ILE A C 1
ATOM 1284 O O . ILE A 1 162 ? -15.475 13.552 20.591 1.00 87.56 162 ILE A O 1
ATOM 1288 N N . LEU A 1 163 ? -15.993 15.292 21.922 1.00 89.94 163 LEU A N 1
ATOM 1289 C CA . LEU A 1 163 ? -16.274 16.236 20.846 1.00 89.94 163 LEU A CA 1
ATOM 1290 C C . LEU A 1 163 ? -15.113 17.226 20.740 1.00 89.94 163 LEU A C 1
ATOM 1292 O O . LEU A 1 163 ? -14.890 18.022 21.651 1.00 89.94 163 LEU A O 1
ATOM 1296 N N . LEU A 1 164 ? -14.381 17.173 19.630 1.00 89.69 164 LEU A N 1
ATOM 1297 C CA . LEU A 1 164 ? -13.332 18.139 19.311 1.00 89.69 164 LEU A CA 1
ATOM 1298 C C . LEU A 1 164 ? -13.939 19.304 18.522 1.00 89.69 164 LEU A C 1
ATOM 1300 O O . LEU A 1 164 ? -14.649 19.080 17.543 1.00 89.69 164 LEU A O 1
ATOM 1304 N N . TYR A 1 165 ? -13.659 20.539 18.938 1.00 92.56 165 TYR A N 1
ATOM 1305 C CA . TYR A 1 165 ? -14.082 21.751 18.236 1.00 92.56 165 TYR A CA 1
ATOM 1306 C C . TYR A 1 165 ? -12.977 22.812 18.283 1.00 92.56 165 TYR A C 1
ATOM 1308 O O . TYR A 1 165 ? -12.211 22.885 19.244 1.00 92.56 165 TYR A O 1
ATOM 1316 N N . GLY A 1 166 ? -12.895 23.640 17.244 1.00 89.56 166 GLY A N 1
ATOM 1317 C CA . GLY A 1 166 ? -11.883 24.684 17.114 1.00 89.56 166 GLY A CA 1
ATOM 1318 C C . GLY A 1 166 ? -12.044 25.483 15.817 1.00 89.56 166 GLY A C 1
ATOM 1319 O O . GLY A 1 166 ? -12.909 25.148 15.006 1.00 89.56 166 GLY A O 1
ATOM 1320 N N . PRO A 1 167 ? -11.257 26.558 15.635 1.00 88.12 167 PRO A N 1
ATOM 1321 C CA . PRO A 1 167 ? -11.164 27.252 14.352 1.00 88.12 167 PRO A CA 1
ATOM 1322 C C . PRO A 1 167 ? -10.639 26.307 13.247 1.00 88.12 167 PRO A C 1
ATOM 1324 O O . PRO A 1 167 ? -9.862 25.406 13.574 1.00 88.12 167 PRO A O 1
ATOM 1327 N N . PRO A 1 168 ? -11.077 26.487 11.983 1.00 82.94 168 PRO A N 1
ATOM 1328 C CA . PRO A 1 168 ? -10.607 25.694 10.846 1.00 82.94 168 PRO A CA 1
ATOM 1329 C C . PRO A 1 168 ? -9.141 25.966 10.492 1.00 82.94 168 PRO A C 1
ATOM 1331 O O . PRO A 1 168 ? -8.672 27.106 10.719 1.00 82.94 168 PRO A O 1
#

Radius of gyration: 24.21 Å; chains: 1; bounding box: 52×50×79 Å

InterPro domains:
  IPR027417 P-loop containing nucleoside triphosphate hydrolase [G3DSA:3.40.50.300] (112-168)
  IPR027417 P-loop containing nucleoside triphosphate hydrolase [SSF52540] (1-111)
  IPR027417 P-loop containing nucleoside triphosphate hydrolase [SSF52540] (103-168)
  IPR041569 AAA ATPase, AAA+ lid domain [PF17862] (45-82)
  IPR050168 AAA ATPase domain-containing protein [PTHR23077] (2-168)

pLDDT: mean 85.68, std 8.35, range [52.56, 95.0]

Foldseek 3Di:
DPDPPPCPDDDDDDADALVRLLVLLCVLCVPAAAPDDPVVVSVLSSVLSVPCPQAHSVLSNQLSVQLLVVLCVVCVVVDDPVDDDDPVSVVVRHRYSVSSVVSVVVGDHPGPPDPDPHDDPDDPVNDPDPVVVVVVCCVQPVCCVVPVPVCVVVVHDRDPDDDDDDDD

Organism: NCBI:txid410659